Protein AF-A0A2V8CH64-F1 (afdb_monomer)

Solvent-accessible surface area (backbone atoms only — not comparable to full-atom values): 4304 Å² total; per-residue (Å²): 124,82,44,81,46,76,44,46,57,48,44,76,61,85,65,47,64,62,50,50,54,52,49,52,54,51,40,57,76,68,70,52,57,68,46,79,45,77,39,65,82,28,39,65,62,27,92,79,75,40,96,42,74,67,44,54,52,51,51,53,50,53,53,52,50,47,29,73,74,69,77,100

Secondary structure (DSSP, 8-state):
--EEEEEETT--STTHHHHHHHHHHHHHHTT--EEEEEETT--TTHHHH---HHHHHHHHHHHHHHHHHH--

Structure (mmCIF, N/CA/C/O backbone):
data_AF-A0A2V8CH64-F1
#
_entry.id   AF-A0A2V8CH64-F1
#
loop_
_atom_site.group_PDB
_atom_site.id
_atom_site.type_symbol
_atom_site.label_atom_id
_atom_site.label_alt_id
_atom_site.label_comp_id
_atom_site.label_asym_id
_atom_site.label_entity_id
_atom_site.label_seq_id
_atom_site.pdbx_PDB_ins_code
_atom_site.Cartn_x
_atom_site.Cartn_y
_atom_site.Cartn_z
_atom_site.occupancy
_atom_site.B_iso_or_equiv
_atom_site.auth_seq_id
_atom_site.auth_comp_id
_atom_site.auth_asym_id
_atom_site.auth_atom_id
_atom_site.pdbx_PDB_model_num
ATOM 1 N N . MET A 1 1 ? -0.828 2.090 18.297 1.00 87.06 1 MET A N 1
ATOM 2 C CA . MET A 1 1 ? -1.501 2.916 17.269 1.00 87.06 1 MET A CA 1
ATOM 3 C C . MET A 1 1 ? -1.620 2.093 15.994 1.00 87.06 1 MET A C 1
ATOM 5 O O . MET A 1 1 ? -0.592 1.558 15.606 1.00 87.06 1 MET A O 1
ATOM 9 N N . PRO A 1 2 ? -2.807 1.951 15.374 1.00 94.25 2 PRO A N 1
ATOM 10 C CA . PRO A 1 2 ? -2.938 1.301 14.071 1.00 94.25 2 PRO A CA 1
ATOM 11 C C . PRO A 1 2 ? -2.019 1.935 13.027 1.00 94.25 2 PRO A C 1
ATOM 13 O O . PRO A 1 2 ? -1.893 3.164 12.994 1.00 94.25 2 PRO A O 1
ATOM 16 N N . MET A 1 3 ? -1.406 1.095 12.196 1.00 96.38 3 MET A N 1
ATOM 17 C CA . MET A 1 3 ? -0.539 1.486 11.086 1.00 96.38 3 MET A CA 1
ATOM 18 C C . MET A 1 3 ? -1.054 0.893 9.775 1.00 96.38 3 MET A C 1
ATOM 20 O O . MET A 1 3 ? -1.534 -0.240 9.748 1.00 96.38 3 MET A O 1
ATOM 24 N N . PHE A 1 4 ? -0.907 1.651 8.692 1.00 97.81 4 PHE A N 1
ATOM 25 C CA . PHE A 1 4 ? -1.161 1.205 7.328 1.00 97.81 4 PHE A CA 1
ATOM 26 C C . PHE A 1 4 ? 0.123 1.412 6.527 1.00 97.81 4 PHE A C 1
ATOM 28 O O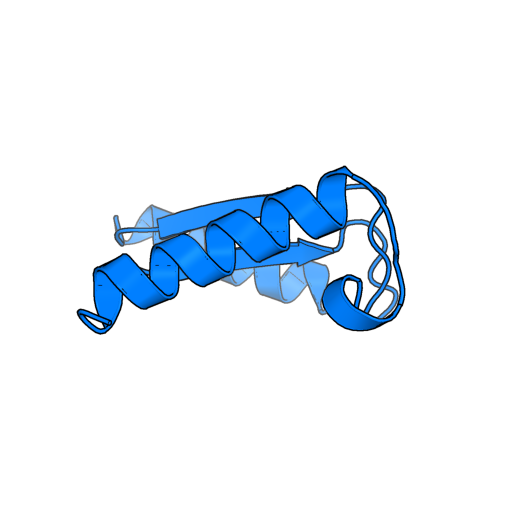 . PHE A 1 4 ? 0.587 2.544 6.403 1.00 97.81 4 PHE A O 1
ATOM 35 N N . LEU A 1 5 ? 0.723 0.325 6.046 1.00 97.75 5 LEU A N 1
ATOM 36 C CA . LEU A 1 5 ? 1.990 0.339 5.323 1.00 97.75 5 LEU A CA 1
ATOM 37 C C . LEU A 1 5 ? 1.794 -0.177 3.900 1.00 97.75 5 LEU A C 1
ATOM 39 O O . LEU A 1 5 ? 1.365 -1.313 3.703 1.00 97.75 5 LEU A O 1
ATOM 43 N N . THR A 1 6 ? 2.170 0.634 2.917 1.00 97.62 6 THR A N 1
ATOM 44 C CA . THR A 1 6 ? 2.230 0.239 1.507 1.00 97.62 6 THR A CA 1
ATOM 45 C C . THR A 1 6 ? 3.670 0.046 1.059 1.00 97.62 6 THR A C 1
ATOM 47 O O . THR A 1 6 ? 4.544 0.809 1.468 1.00 97.62 6 THR A O 1
ATOM 50 N N . ARG A 1 7 ? 3.915 -0.927 0.180 1.00 97.81 7 ARG A N 1
ATOM 51 C CA . ARG A 1 7 ? 5.228 -1.165 -0.440 1.00 97.81 7 ARG A CA 1
ATOM 52 C C . ARG A 1 7 ? 5.104 -1.207 -1.959 1.00 97.81 7 ARG A C 1
ATOM 54 O O . ARG A 1 7 ? 4.266 -1.942 -2.485 1.00 97.81 7 ARG A O 1
ATOM 61 N N . SER A 1 8 ? 5.963 -0.451 -2.635 1.00 98.25 8 SER A N 1
ATOM 62 C CA . SER A 1 8 ? 6.138 -0.480 -4.089 1.00 98.25 8 SER A CA 1
ATOM 63 C C . SER A 1 8 ? 7.118 -1.586 -4.473 1.00 98.25 8 SER A C 1
ATOM 65 O O . SER A 1 8 ? 8.308 -1.520 -4.172 1.00 98.25 8 SER A O 1
ATOM 67 N N . GLY A 1 9 ? 6.631 -2.636 -5.130 1.00 97.62 9 GLY A N 1
ATOM 68 C CA . GLY A 1 9 ? 7.441 -3.804 -5.475 1.00 97.62 9 GLY A CA 1
ATOM 69 C C . GLY A 1 9 ? 8.562 -3.520 -6.475 1.00 97.62 9 GLY A C 1
ATOM 70 O O . GLY A 1 9 ? 9.597 -4.179 -6.400 1.00 97.62 9 GLY A O 1
ATOM 71 N N . ARG A 1 10 ? 8.392 -2.514 -7.342 1.00 97.62 10 ARG A N 1
ATOM 72 C CA . ARG A 1 10 ? 9.399 -2.034 -8.302 1.00 97.62 10 ARG A CA 1
ATOM 73 C C . ARG A 1 10 ? 9.987 -0.684 -7.895 1.00 97.62 10 ARG A C 1
ATOM 75 O O . ARG A 1 10 ? 10.385 0.091 -8.756 1.00 97.62 10 ARG A O 1
ATOM 82 N N . ASP A 1 11 ? 9.999 -0.364 -6.601 1.00 97.56 11 ASP A N 1
ATOM 83 C CA . ASP A 1 11 ? 10.713 0.827 -6.143 1.00 97.56 11 ASP A CA 1
ATOM 84 C C . ASP A 1 11 ? 12.214 0.677 -6.424 1.00 97.56 11 ASP A C 1
ATOM 86 O O . ASP A 1 11 ? 12.837 -0.307 -6.019 1.00 97.56 11 ASP A O 1
ATOM 90 N N . GLU A 1 12 ? 12.774 1.649 -7.136 1.00 96.44 12 GLU A N 1
ATOM 91 C CA . GLU A 1 12 ? 14.174 1.660 -7.567 1.00 96.44 12 GLU A CA 1
ATOM 92 C C . GLU A 1 12 ? 15.090 2.367 -6.559 1.00 96.44 12 GLU A C 1
ATOM 94 O O . GLU A 1 12 ? 16.311 2.361 -6.720 1.00 96.44 12 GLU A O 1
ATOM 99 N N . THR A 1 13 ? 14.528 2.961 -5.498 1.00 97.00 13 THR A N 1
ATOM 100 C CA . THR A 1 13 ? 15.296 3.638 -4.450 1.00 97.00 13 THR A CA 1
ATOM 101 C C . THR A 1 13 ? 16.186 2.623 -3.725 1.00 97.00 13 THR A C 1
ATOM 103 O O . THR A 1 13 ? 15.667 1.722 -3.051 1.00 97.00 13 THR A O 1
ATOM 106 N N . PRO A 1 14 ? 17.525 2.755 -3.798 1.00 97.56 14 PRO A N 1
ATOM 107 C CA . PRO A 1 14 ? 18.428 1.753 -3.248 1.00 97.56 14 PRO A CA 1
ATOM 108 C C . PRO A 1 14 ? 18.201 1.512 -1.750 1.00 97.56 14 PRO A C 1
ATOM 110 O O . PRO A 1 14 ? 18.238 2.437 -0.939 1.00 97.56 14 PRO A O 1
ATOM 113 N N . GLY A 1 15 ? 17.965 0.251 -1.380 1.00 97.38 15 GLY A N 1
ATOM 114 C CA . GLY A 1 15 ? 17.797 -0.189 0.008 1.00 97.38 15 GLY A CA 1
ATOM 115 C C . GLY A 1 15 ? 16.460 0.169 0.668 1.00 97.38 15 GLY A C 1
ATOM 116 O O . GLY A 1 15 ? 16.241 -0.227 1.817 1.00 97.38 15 GLY A O 1
ATOM 117 N N . LEU A 1 16 ? 15.551 0.873 -0.021 1.00 97.56 16 LEU A N 1
ATOM 118 C CA . LEU A 1 16 ? 14.256 1.260 0.546 1.00 97.56 16 LEU A CA 1
ATOM 119 C C . LEU A 1 16 ? 13.390 0.035 0.849 1.00 97.56 16 LEU A C 1
ATOM 121 O O . LEU A 1 16 ? 12.920 -0.128 1.974 1.00 97.56 16 LEU A O 1
ATOM 125 N N . ASN A 1 17 ? 13.228 -0.858 -0.126 1.00 97.75 17 ASN A N 1
ATOM 126 C CA . ASN A 1 17 ? 12.434 -2.069 0.056 1.00 97.75 17 ASN A CA 1
ATOM 127 C C . ASN A 1 17 ? 13.009 -2.984 1.149 1.00 97.75 17 ASN A C 1
ATOM 129 O O . ASN A 1 17 ? 12.252 -3.464 1.988 1.00 97.75 17 ASN A O 1
ATOM 133 N N . ASP A 1 18 ? 14.334 -3.116 1.246 1.00 98.19 18 ASP A N 1
ATOM 134 C CA . ASP A 1 18 ? 14.965 -3.871 2.337 1.00 98.19 18 ASP A CA 1
ATOM 135 C C . ASP A 1 18 ? 14.703 -3.231 3.710 1.00 98.19 18 ASP A C 1
ATOM 137 O O . ASP A 1 18 ? 14.532 -3.925 4.717 1.00 98.19 18 ASP A O 1
ATOM 141 N N . ALA A 1 19 ? 14.693 -1.896 3.786 1.00 98.31 19 ALA A N 1
ATOM 142 C CA . ALA A 1 19 ? 14.365 -1.177 5.013 1.00 98.31 19 ALA A CA 1
ATOM 143 C C . ALA A 1 19 ? 12.895 -1.375 5.415 1.00 98.31 19 ALA A C 1
ATOM 145 O O . ALA A 1 19 ? 12.619 -1.614 6.594 1.00 98.31 19 ALA A O 1
ATOM 146 N N . LEU A 1 20 ? 11.974 -1.344 4.447 1.00 98.06 20 LEU A N 1
ATOM 147 C CA . LEU A 1 20 ? 10.557 -1.640 4.662 1.00 98.06 20 LEU A CA 1
ATOM 148 C C . LEU A 1 20 ? 10.346 -3.082 5.137 1.00 98.06 20 LEU A C 1
ATOM 150 O O . LEU A 1 20 ? 9.598 -3.303 6.090 1.00 98.06 20 LEU A O 1
ATOM 154 N N . ASP A 1 21 ? 11.056 -4.047 4.553 1.00 97.81 21 ASP A N 1
ATOM 155 C CA . ASP A 1 21 ? 10.965 -5.458 4.934 1.00 97.81 21 ASP A CA 1
ATOM 156 C C . ASP A 1 21 ? 11.475 -5.678 6.374 1.00 97.81 21 ASP A C 1
ATOM 158 O O . ASP A 1 21 ? 10.869 -6.415 7.161 1.00 97.81 21 ASP A O 1
ATOM 162 N N . ARG A 1 22 ? 12.548 -4.984 6.788 1.00 98.56 22 ARG A N 1
ATOM 163 C CA . ARG A 1 22 ? 13.009 -4.985 8.191 1.00 98.56 22 ARG A CA 1
ATOM 164 C C . ARG A 1 22 ? 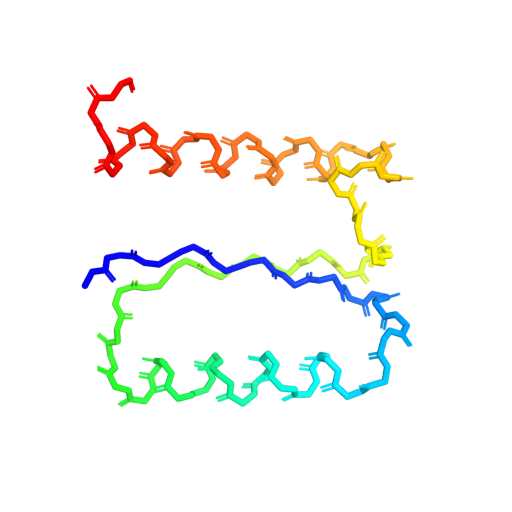11.988 -4.355 9.138 1.00 98.56 22 ARG A C 1
ATOM 166 O O . ARG A 1 22 ? 11.741 -4.911 10.210 1.00 98.56 22 ARG A O 1
ATOM 173 N N . PHE A 1 23 ? 11.392 -3.226 8.755 1.00 98.19 23 PHE A N 1
ATOM 174 C CA . PHE A 1 23 ? 10.368 -2.555 9.556 1.00 98.19 23 PHE A CA 1
ATOM 175 C C . PHE A 1 23 ? 9.123 -3.433 9.740 1.00 98.19 23 PHE A C 1
ATOM 177 O O . PHE A 1 23 ? 8.665 -3.607 10.869 1.00 98.19 2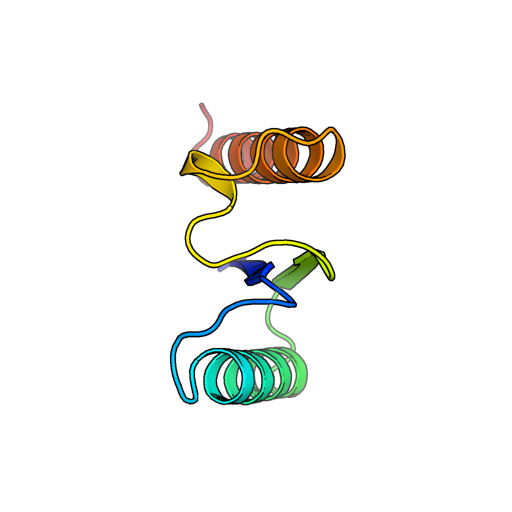3 PHE A O 1
ATOM 184 N N . LEU A 1 24 ? 8.624 -4.048 8.661 1.00 98.06 24 LEU A N 1
ATOM 185 C CA . LEU A 1 24 ? 7.488 -4.973 8.692 1.00 98.06 24 LEU A CA 1
ATOM 186 C C . LEU A 1 24 ? 7.751 -6.137 9.653 1.00 98.06 24 LEU A C 1
ATOM 188 O O . LEU A 1 24 ? 6.942 -6.409 10.541 1.00 98.06 24 LEU A O 1
ATOM 192 N N . ASN A 1 25 ? 8.915 -6.779 9.530 1.00 98.25 25 ASN A N 1
ATOM 193 C CA . ASN A 1 25 ? 9.308 -7.872 10.416 1.00 98.25 25 ASN A CA 1
ATOM 194 C C . ASN A 1 25 ? 9.373 -7.437 11.884 1.00 98.25 25 ASN A C 1
ATOM 196 O O . ASN A 1 25 ? 8.939 -8.173 12.770 1.00 98.25 25 ASN A O 1
ATOM 200 N N . HIS A 1 26 ? 9.900 -6.243 12.159 1.00 98.31 26 HIS A N 1
ATOM 201 C CA . HIS A 1 26 ? 9.936 -5.699 13.512 1.00 98.31 26 HIS A CA 1
ATOM 202 C C . HIS A 1 26 ? 8.519 -5.443 14.053 1.00 98.31 26 HIS A C 1
ATOM 204 O O . HIS A 1 26 ? 8.198 -5.887 15.154 1.00 98.31 26 HIS A O 1
ATOM 210 N N . ALA A 1 27 ? 7.637 -4.820 13.267 1.00 98.00 27 ALA A N 1
ATOM 211 C CA . ALA A 1 27 ? 6.258 -4.549 13.669 1.00 98.00 27 ALA A CA 1
ATOM 212 C C . ALA A 1 27 ? 5.471 -5.831 13.998 1.00 98.00 27 ALA A C 1
ATOM 214 O O . ALA 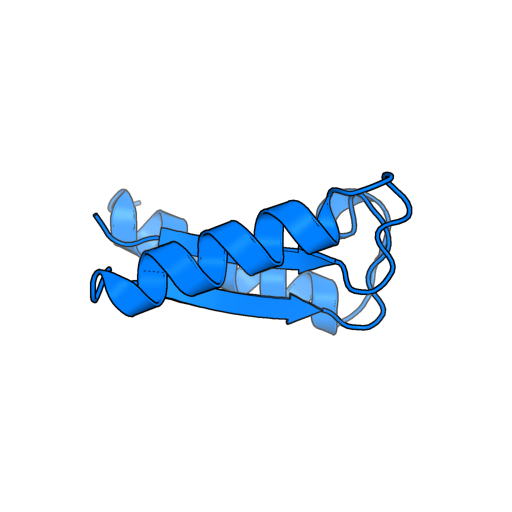A 1 27 ? 4.775 -5.877 15.014 1.00 98.00 27 ALA A O 1
ATOM 215 N N . VAL A 1 28 ? 5.632 -6.886 13.190 1.00 97.75 28 VAL A N 1
ATOM 216 C CA . VAL A 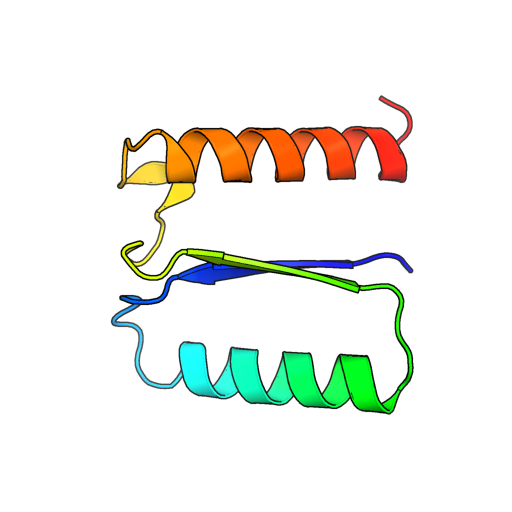1 28 ? 4.998 -8.191 13.438 1.00 97.75 28 VAL A CA 1
ATOM 217 C C . VAL A 1 28 ? 5.565 -8.861 14.690 1.00 97.75 28 VAL A C 1
ATOM 219 O O . VAL A 1 28 ? 4.796 -9.343 15.516 1.00 97.75 28 VAL A O 1
ATOM 222 N N . ARG A 1 29 ? 6.891 -8.844 14.897 1.00 98.38 29 ARG A N 1
ATOM 223 C CA . ARG A 1 29 ? 7.521 -9.407 16.112 1.00 98.38 29 ARG A CA 1
ATOM 224 C C . ARG A 1 29 ? 7.009 -8.768 17.401 1.00 98.38 29 ARG A C 1
ATOM 226 O O . ARG A 1 29 ? 6.945 -9.437 18.426 1.00 98.38 29 ARG A O 1
ATOM 233 N N . HIS A 1 30 ? 6.641 -7.493 17.343 1.00 98.00 30 HIS A N 1
ATOM 234 C CA . HIS A 1 30 ? 6.069 -6.758 18.469 1.00 98.00 30 HIS A CA 1
ATOM 235 C C . HIS A 1 30 ? 4.533 -6.806 18.522 1.00 98.00 30 HIS A C 1
ATOM 237 O O . HIS A 1 30 ? 3.942 -6.107 19.343 1.00 98.00 30 HIS A O 1
ATOM 243 N N . ASN A 1 31 ? 3.882 -7.624 17.684 1.00 97.19 31 ASN A N 1
ATOM 244 C CA . ASN A 1 31 ? 2.423 -7.759 17.616 1.00 97.19 31 ASN A CA 1
ATOM 245 C C . ASN A 1 31 ? 1.698 -6.406 17.466 1.00 97.19 31 ASN A C 1
ATOM 247 O O . ASN A 1 31 ? 0.643 -6.163 18.058 1.00 97.19 31 ASN A O 1
ATOM 251 N N . LEU A 1 32 ? 2.276 -5.490 16.681 1.00 97.44 32 LEU A N 1
ATOM 252 C CA . LEU A 1 32 ? 1.673 -4.181 16.453 1.00 97.44 32 LEU A CA 1
ATOM 253 C C . LEU A 1 32 ? 0.463 -4.290 15.507 1.00 97.44 32 LEU A C 1
ATOM 255 O O . LEU A 1 32 ? 0.507 -5.050 14.539 1.00 97.44 32 LEU A O 1
ATOM 259 N N . PRO A 1 33 ? -0.604 -3.497 15.721 1.00 96.44 33 PRO A N 1
ATOM 260 C CA . PRO A 1 33 ? -1.754 -3.466 14.823 1.00 96.44 33 PRO A CA 1
ATOM 261 C C . PRO A 1 33 ? -1.364 -2.831 13.479 1.00 96.44 33 PRO A C 1
ATOM 263 O O . PRO A 1 33 ? -1.228 -1.608 13.374 1.00 96.44 33 PRO A O 1
ATOM 266 N N . LEU A 1 34 ? -1.186 -3.669 12.457 1.00 96.88 34 LEU A N 1
ATOM 267 C CA . LEU A 1 34 ? -0.662 -3.295 11.146 1.00 96.88 34 LEU A CA 1
ATOM 268 C C . LEU A 1 34 ? -1.542 -3.846 10.019 1.00 96.88 34 LEU A C 1
ATOM 270 O O . LEU A 1 34 ? -1.870 -5.028 9.996 1.00 96.88 34 LEU A O 1
ATOM 274 N N . THR A 1 35 ? -1.862 -2.995 9.048 1.00 97.88 35 THR A N 1
ATOM 275 C CA . THR A 1 35 ? -2.289 -3.408 7.707 1.00 97.88 35 THR A CA 1
ATOM 276 C C . THR A 1 35 ? -1.116 -3.222 6.754 1.00 97.88 35 THR A C 1
ATOM 278 O O . THR A 1 35 ? -0.549 -2.132 6.695 1.00 97.88 35 THR A O 1
ATOM 281 N N . PHE A 1 36 ? -0.746 -4.272 6.026 1.00 98.19 36 PHE A N 1
ATOM 282 C CA . PHE A 1 36 ? 0.319 -4.230 5.028 1.00 98.19 36 PHE A CA 1
ATOM 283 C C . PHE A 1 36 ? -0.247 -4.514 3.639 1.00 98.19 36 PHE A C 1
ATOM 285 O O . PHE A 1 36 ? -0.972 -5.491 3.457 1.00 98.19 36 PHE A O 1
ATOM 292 N N . VAL A 1 37 ? 0.101 -3.675 2.664 1.00 98.38 37 VAL A N 1
ATOM 293 C CA . VAL A 1 37 ? -0.327 -3.822 1.272 1.00 98.38 37 VAL A CA 1
ATOM 294 C C . VAL A 1 37 ? 0.886 -3.729 0.352 1.00 98.38 37 VAL A C 1
ATOM 296 O O . VAL A 1 37 ? 1.519 -2.683 0.231 1.00 98.38 37 VAL A O 1
ATOM 299 N N . ASN A 1 38 ? 1.213 -4.832 -0.316 1.00 98.00 38 ASN A N 1
ATOM 300 C CA . ASN A 1 38 ? 2.291 -4.877 -1.299 1.00 98.00 38 ASN A CA 1
ATOM 301 C C . ASN A 1 38 ? 1.719 -4.708 -2.710 1.00 98.00 38 ASN A C 1
ATOM 303 O O . ASN A 1 38 ? 0.887 -5.511 -3.131 1.00 98.00 38 ASN A O 1
ATOM 307 N N . HIS A 1 39 ? 2.188 -3.703 -3.448 1.00 98.12 39 HIS A N 1
ATOM 308 C CA . HIS A 1 39 ? 1.868 -3.524 -4.861 1.00 98.12 39 HIS A CA 1
ATOM 309 C C . HIS A 1 39 ? 3.063 -4.001 -5.701 1.00 98.12 39 HIS A C 1
ATOM 311 O O . HIS A 1 39 ? 4.003 -3.235 -5.899 1.00 98.12 39 HIS A O 1
ATOM 317 N N . PRO A 1 40 ? 3.057 -5.243 -6.221 1.00 97.31 40 PRO A N 1
ATOM 318 C CA . PRO A 1 40 ? 4.248 -5.853 -6.820 1.00 97.31 40 PRO A CA 1
ATOM 319 C C . PRO A 1 40 ? 4.776 -5.099 -8.045 1.00 97.31 40 PRO A C 1
ATOM 321 O O . PRO A 1 40 ? 5.984 -5.020 -8.224 1.00 97.31 40 PRO A O 1
ATOM 324 N N . ASP A 1 41 ? 3.888 -4.503 -8.845 1.00 96.56 41 ASP A N 1
ATOM 325 C CA . ASP A 1 41 ? 4.267 -3.798 -10.076 1.00 96.56 41 ASP A CA 1
ATOM 326 C C . ASP A 1 41 ? 4.446 -2.281 -9.926 1.00 96.56 41 ASP A C 1
ATOM 328 O O . ASP A 1 41 ? 4.795 -1.612 -10.896 1.00 96.56 41 ASP A O 1
ATOM 332 N N . ALA A 1 42 ? 4.206 -1.726 -8.735 1.00 97.50 42 ALA A N 1
ATOM 333 C CA . ALA A 1 42 ? 4.255 -0.284 -8.519 1.00 97.50 42 ALA A CA 1
ATOM 334 C C . ALA A 1 42 ? 5.694 0.250 -8.543 1.00 97.50 42 ALA A C 1
ATOM 336 O O . ALA A 1 42 ? 6.537 -0.295 -7.820 1.00 97.50 42 ALA A O 1
ATOM 337 N N . PRO A 1 43 ? 5.960 1.341 -9.286 1.00 97.62 43 PRO A N 1
ATOM 338 C CA . PRO A 1 43 ? 7.212 2.0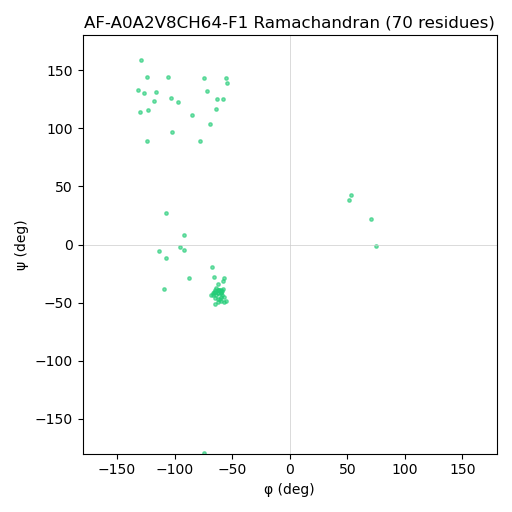78 -9.190 1.00 97.62 43 PRO A CA 1
ATOM 339 C C . PRO A 1 43 ? 7.257 2.921 -7.906 1.00 97.62 43 PRO A C 1
ATOM 341 O O . PRO A 1 43 ? 6.311 2.952 -7.105 1.00 97.62 43 PRO A O 1
ATOM 344 N N . HIS A 1 44 ? 8.357 3.649 -7.728 1.00 97.00 44 HIS A N 1
ATOM 345 C CA . HIS A 1 44 ? 8.40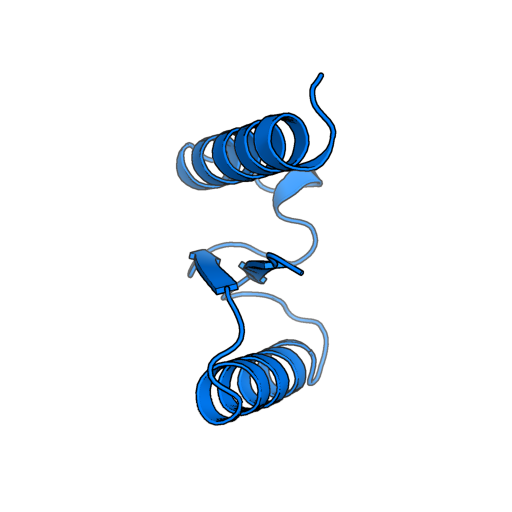9 4.736 -6.756 1.00 97.00 44 HIS A CA 1
ATOM 346 C C . HIS A 1 44 ? 7.284 5.754 -7.016 1.00 97.00 44 HIS A C 1
ATOM 348 O O . HIS A 1 44 ? 6.945 6.027 -8.169 1.00 97.00 44 HIS A O 1
ATOM 354 N N . ALA A 1 45 ? 6.708 6.310 -5.945 1.00 95.94 45 ALA A N 1
ATOM 355 C CA . ALA A 1 45 ? 5.605 7.278 -6.012 1.00 95.94 45 ALA A CA 1
ATOM 356 C C . ALA A 1 45 ? 4.400 6.798 -6.854 1.00 95.94 45 ALA A C 1
ATOM 358 O O . ALA A 1 45 ? 3.833 7.548 -7.655 1.00 95.94 45 ALA A O 1
ATOM 359 N N . PHE A 1 46 ? 4.011 5.525 -6.708 1.00 97.31 46 PHE A N 1
ATOM 360 C CA . PHE A 1 46 ? 2.915 4.917 -7.479 1.00 97.31 46 PHE A CA 1
ATOM 361 C C . PHE A 1 46 ? 1.577 5.652 -7.326 1.00 97.31 46 PHE A C 1
ATOM 363 O O . PHE A 1 46 ? 0.749 5.634 -8.232 1.00 97.31 46 PHE A O 1
ATOM 370 N N . ASP A 1 47 ? 1.365 6.291 -6.181 1.00 95.44 47 ASP A N 1
ATOM 371 C CA . ASP A 1 47 ? 0.189 7.085 -5.851 1.00 95.44 47 ASP A CA 1
ATOM 372 C C . ASP A 1 47 ? 0.074 8.364 -6.693 1.00 95.44 47 ASP A C 1
ATOM 374 O O . ASP A 1 47 ? -1.022 8.905 -6.834 1.00 95.44 47 ASP A O 1
ATOM 378 N N . LEU A 1 48 ? 1.182 8.805 -7.296 1.00 96.25 48 LEU A N 1
ATOM 379 C CA . LEU A 1 48 ? 1.248 9.972 -8.175 1.00 96.25 48 LEU A CA 1
ATOM 380 C C . LEU A 1 48 ? 1.463 9.591 -9.644 1.00 96.25 48 LEU A C 1
ATOM 382 O O . LEU A 1 48 ? 0.908 10.235 -10.531 1.00 96.25 48 LEU A O 1
ATOM 386 N N . MET A 1 49 ? 2.279 8.564 -9.902 1.00 93.56 49 MET A N 1
ATOM 387 C CA . MET A 1 49 ? 2.845 8.299 -11.234 1.00 93.56 49 MET A CA 1
ATOM 388 C C . MET A 1 49 ? 2.343 7.009 -11.889 1.00 93.56 49 MET A C 1
ATOM 390 O O . MET A 1 49 ? 2.675 6.741 -13.042 1.00 93.56 49 MET A O 1
ATOM 394 N N . HIS A 1 50 ? 1.555 6.193 -11.185 1.00 96.69 50 HIS A N 1
ATOM 395 C CA . HIS A 1 50 ? 1.105 4.895 -11.682 1.00 96.69 50 HIS A CA 1
ATOM 396 C C . HIS A 1 50 ? -0.423 4.799 -11.658 1.00 96.69 50 HIS A C 1
ATOM 398 O O . HIS A 1 50 ? -1.014 4.327 -10.685 1.00 96.69 50 HIS A O 1
ATOM 404 N N . ASP A 1 51 ? -1.076 5.223 -12.743 1.00 96.75 51 ASP A N 1
ATOM 405 C CA . ASP A 1 51 ? -2.531 5.106 -12.881 1.00 96.75 51 ASP A CA 1
ATOM 406 C C . ASP A 1 51 ? -2.935 3.673 -13.258 1.00 96.75 51 ASP A C 1
ATOM 408 O O . ASP A 1 51 ? -3.029 3.306 -14.428 1.00 96.75 51 ASP A O 1
ATOM 412 N N . SER A 1 52 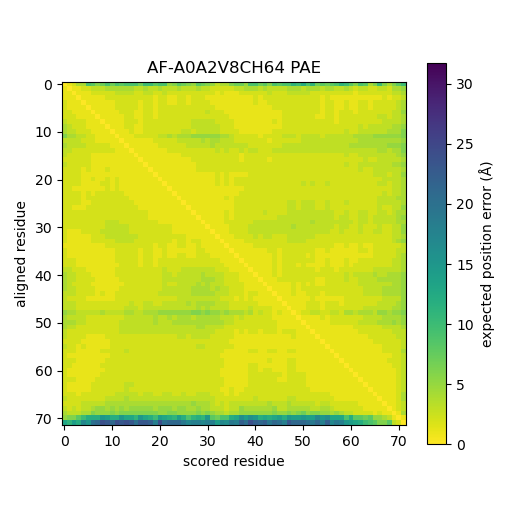? -3.156 2.847 -12.237 1.00 97.12 52 SER A N 1
ATOM 413 C CA . SER A 1 52 ? -3.684 1.490 -12.374 1.00 97.12 52 SER A CA 1
ATOM 414 C C . SER A 1 52 ? -4.876 1.269 -11.446 1.00 97.12 52 SER A C 1
ATOM 416 O O . SER A 1 52 ? -5.035 1.951 -10.426 1.00 97.12 52 SER A O 1
ATOM 418 N N . GLU A 1 53 ? -5.712 0.276 -11.754 1.00 97.94 53 GLU A N 1
ATOM 419 C CA . GLU A 1 53 ? -6.812 -0.114 -10.865 1.00 97.94 53 GLU A CA 1
ATOM 420 C C . GLU A 1 53 ? -6.309 -0.512 -9.474 1.00 97.94 53 GLU A C 1
ATOM 422 O O . GLU A 1 53 ? -6.918 -0.134 -8.469 1.00 97.94 53 GLU A O 1
ATOM 427 N N . THR A 1 54 ? -5.161 -1.192 -9.411 1.00 97.75 54 THR A N 1
ATOM 428 C CA . THR A 1 54 ? -4.487 -1.564 -8.164 1.00 97.75 54 THR A CA 1
ATOM 429 C C . THR A 1 54 ? -4.074 -0.326 -7.372 1.00 97.75 54 THR A C 1
ATOM 431 O O . THR A 1 54 ? -4.448 -0.214 -6.204 1.00 97.75 54 THR A O 1
ATOM 434 N N . SER A 1 55 ? -3.403 0.650 -7.996 1.00 98.38 55 SER A N 1
ATOM 435 C CA . SER A 1 55 ? -3.040 1.922 -7.349 1.00 98.38 55 SER A CA 1
ATOM 436 C C . SER A 1 55 ? -4.272 2.628 -6.782 1.00 98.38 55 SER A C 1
ATOM 438 O O . SER A 1 55 ? -4.299 2.987 -5.604 1.00 98.38 55 SER A O 1
ATOM 440 N N . ARG A 1 56 ? -5.342 2.759 -7.580 1.0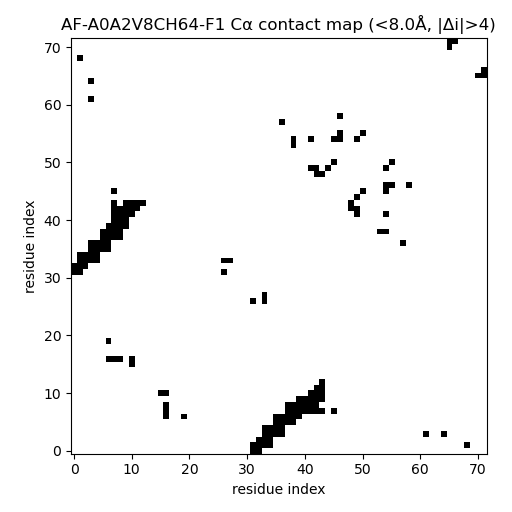0 98.44 56 ARG A N 1
ATOM 441 C CA . ARG A 1 56 ? -6.607 3.372 -7.140 1.00 98.44 56 ARG A CA 1
ATOM 442 C C . ARG A 1 56 ? -7.240 2.592 -5.987 1.00 98.44 56 ARG A C 1
ATOM 444 O O . ARG A 1 56 ? -7.784 3.191 -5.062 1.00 98.44 56 ARG A O 1
ATOM 451 N N . GLY A 1 57 ? -7.188 1.262 -6.022 1.00 98.44 57 GLY A N 1
ATOM 452 C CA . GLY A 1 57 ? -7.643 0.394 -4.936 1.00 98.44 57 GLY A CA 1
ATOM 453 C C . GLY A 1 57 ? -6.895 0.656 -3.630 1.00 98.44 57 GLY A C 1
ATOM 454 O O . GLY A 1 57 ? -7.524 0.797 -2.583 1.00 98.44 57 GLY A O 1
ATOM 455 N N . ILE A 1 58 ? -5.572 0.787 -3.696 1.00 98.50 58 ILE A N 1
ATOM 456 C CA . ILE A 1 58 ? -4.724 1.064 -2.532 1.00 98.50 58 ILE A CA 1
ATOM 457 C C . ILE A 1 58 ? -4.977 2.474 -1.990 1.00 98.50 58 ILE A C 1
ATOM 459 O O . ILE A 1 58 ? -5.160 2.632 -0.786 1.00 98.50 58 ILE A O 1
ATOM 463 N N . ILE A 1 59 ? -5.099 3.487 -2.854 1.00 98.25 59 ILE A N 1
ATOM 464 C CA . ILE A 1 59 ? -5.440 4.858 -2.438 1.00 98.25 59 ILE A CA 1
ATOM 465 C C . ILE A 1 59 ? -6.790 4.885 -1.707 1.00 98.25 59 ILE A C 1
ATOM 467 O O . ILE A 1 59 ? -6.906 5.498 -0.647 1.00 98.25 59 ILE A O 1
ATOM 471 N N . ARG A 1 60 ? -7.809 4.167 -2.202 1.00 98.44 60 ARG A N 1
ATOM 472 C CA . ARG A 1 60 ? -9.098 4.050 -1.493 1.00 98.44 60 ARG A CA 1
ATOM 473 C C . ARG A 1 60 ? -8.942 3.424 -0.104 1.00 98.44 60 ARG A C 1
ATOM 475 O O . ARG A 1 60 ? -9.596 3.883 0.830 1.00 98.44 60 ARG A O 1
ATOM 482 N N . GLN A 1 61 ? -8.079 2.418 0.050 1.00 98.31 61 GLN A N 1
ATOM 483 C CA . GLN A 1 61 ? -7.785 1.821 1.358 1.00 98.31 61 GLN A CA 1
ATOM 484 C C . GLN A 1 61 ? -7.078 2.812 2.296 1.00 98.31 61 GLN A C 1
ATOM 486 O O . GLN A 1 61 ? -7.455 2.904 3.462 1.00 98.31 61 GLN A O 1
ATOM 491 N N . ILE A 1 62 ? -6.123 3.602 1.790 1.00 97.31 62 ILE A N 1
ATOM 492 C CA . ILE A 1 62 ? -5.448 4.664 2.556 1.00 97.31 62 ILE A CA 1
ATOM 493 C C . ILE A 1 62 ? -6.468 5.695 3.056 1.00 97.31 62 ILE A C 1
ATOM 495 O O . ILE A 1 62 ? -6.498 6.020 4.242 1.00 97.31 62 ILE A O 1
ATOM 499 N N . LEU A 1 63 ? -7.354 6.171 2.176 1.00 97.38 63 LEU A N 1
ATOM 500 C CA . LEU A 1 63 ? -8.402 7.125 2.545 1.00 97.38 63 LEU A CA 1
ATOM 501 C C . LEU A 1 63 ? -9.366 6.534 3.583 1.00 97.38 63 LEU A C 1
ATOM 503 O O . LEU A 1 63 ? -9.710 7.205 4.554 1.00 97.38 63 LEU A O 1
ATOM 507 N N . ALA A 1 64 ? -9.766 5.269 3.430 1.00 97.19 64 ALA A N 1
ATOM 508 C CA . ALA A 1 64 ? -10.590 4.580 4.422 1.00 97.19 64 ALA A CA 1
ATOM 509 C C . ALA A 1 64 ? -9.883 4.468 5.784 1.00 97.19 64 ALA A C 1
ATOM 511 O O . ALA A 1 64 ? -10.512 4.675 6.823 1.00 97.19 64 ALA A O 1
ATOM 512 N N . PHE A 1 65 ? -8.574 4.206 5.791 1.00 97.12 65 PHE A N 1
ATOM 513 C CA . PHE A 1 65 ? -7.773 4.175 7.010 1.00 97.12 65 PHE A CA 1
ATOM 514 C C . PHE A 1 65 ? -7.693 5.549 7.691 1.00 97.12 65 PHE A C 1
ATOM 516 O O . PHE A 1 65 ? -7.824 5.628 8.915 1.00 97.12 65 PHE A O 1
ATOM 523 N N . PHE A 1 66 ? -7.540 6.636 6.927 1.00 96.00 66 PHE A N 1
ATOM 524 C CA . PHE A 1 66 ? -7.588 7.989 7.487 1.00 96.00 66 PHE A CA 1
ATOM 525 C C . PHE A 1 66 ? -8.932 8.292 8.136 1.00 96.00 66 PHE A C 1
ATOM 527 O O . PHE A 1 66 ? -8.949 8.737 9.280 1.00 96.00 66 PHE A O 1
ATOM 534 N N . ARG A 1 67 ? -10.047 7.975 7.472 1.00 95.38 67 ARG A N 1
ATOM 535 C CA . ARG A 1 67 ? -11.390 8.133 8.053 1.00 95.38 67 ARG A CA 1
ATOM 536 C C . ARG A 1 67 ? -11.540 7.352 9.359 1.00 95.38 67 ARG A C 1
ATOM 538 O O . ARG A 1 67 ? -11.977 7.899 10.367 1.00 95.38 67 ARG A O 1
ATOM 545 N N . PHE A 1 68 ? -11.077 6.099 9.377 1.00 92.81 68 PHE A N 1
ATOM 546 C CA . PHE A 1 68 ? -11.064 5.263 10.581 1.00 92.81 68 PHE A CA 1
ATOM 547 C C . PHE A 1 68 ? -10.246 5.875 11.733 1.00 92.81 68 PHE A C 1
ATOM 549 O O . PHE A 1 68 ? -10.655 5.790 12.888 1.00 92.81 68 PHE A O 1
ATOM 556 N N . ARG A 1 69 ? -9.090 6.488 11.446 1.00 93.69 69 ARG A N 1
ATOM 557 C CA . ARG A 1 69 ? -8.178 7.020 12.477 1.00 93.69 69 ARG A CA 1
ATOM 558 C C . ARG A 1 69 ? -8.474 8.447 12.917 1.00 93.69 69 ARG A C 1
ATOM 560 O O . ARG A 1 69 ? -8.128 8.785 14.046 1.00 93.69 69 ARG A O 1
ATOM 567 N N . LEU A 1 70 ? -9.038 9.267 12.036 1.00 92.19 70 LEU A N 1
ATOM 568 C CA . LEU A 1 70 ? -9.221 10.705 12.239 1.00 92.19 70 LEU A CA 1
ATOM 569 C C . LEU A 1 70 ? -10.682 11.097 12.488 1.00 92.19 70 LEU A C 1
ATOM 571 O O . LEU A 1 70 ? -10.930 12.222 12.905 1.00 92.19 70 LEU A O 1
ATOM 575 N N . GLY A 1 71 ? -11.639 10.189 12.269 1.00 79.19 71 GLY A N 1
ATOM 576 C CA . GLY A 1 71 ? -13.058 10.452 12.523 1.00 79.19 71 GLY A CA 1
ATOM 577 C C . GLY A 1 71 ? -13.700 11.445 11.547 1.00 79.19 71 GLY A C 1
ATOM 578 O O . GLY A 1 71 ? -14.716 12.044 11.893 1.00 79.19 71 GLY A O 1
ATOM 579 N N . VAL A 1 72 ? -13.108 11.620 10.359 1.00 61.84 72 VAL A N 1
ATOM 580 C CA . VAL A 1 72 ? -13.649 12.415 9.239 1.00 61.84 72 VAL A CA 1
ATOM 581 C C . VAL A 1 72 ? -14.305 11.546 8.170 1.00 61.84 72 VAL A C 1
ATOM 583 O O . VAL A 1 72 ? -13.951 10.349 8.044 1.00 61.84 72 VAL A O 1
#

Foldseek 3Di:
DAEEEEEEQAEPPPCPVVVVVVVVVVCVVVVHRYDYHYDNHAYPPCCPPPPDPSSVVVVVVVVVVCCVVVVD

Nearest PDB structures (foldseek):
  3ebl-assembly4_D  TM=8.453E-01  e=1.414E-01  Oryza sativa Japonica Group
  2x7m-assembly1_A  TM=4.904E-01  e=8.847E-01  Methanopyrus kandleri AV19
  6hyh-assembly1_A  TM=5.376E-01  e=2.139E+00  Mycolicibacterium smegmatis MC2 155
  1urp-assembly1_A  TM=5.193E-01  e=2.806E+00  Escherichia coli K-12

Mean predicted aligned error: 2.45 Å

Sequence (72 aa):
MPMFLTRSGRDETPGLNDALDRFLNHAVRHNLPLTFVNHPDAPHAFDLMHDSETSRGIIRQILAFFRFRLGV

Radius of gyration: 12.92 Å; Cα contacts (8 Å, |Δi|>4): 82; chains: 1; bounding box: 32×22×31 Å

pLDDT: mean 96.35, std 4.93, range [61.84, 98.56]